Protein AF-A0A1P8WYS3-F1 (afdb_monomer_lite)

Structure (mmCIF, N/CA/C/O backbone):
data_AF-A0A1P8WYS3-F1
#
_entry.id   AF-A0A1P8WYS3-F1
#
loop_
_atom_site.group_PDB
_atom_site.id
_atom_site.type_symbol
_atom_site.label_atom_id
_atom_site.label_alt_id
_atom_site.label_comp_id
_atom_site.label_asym_id
_atom_site.label_entity_id
_atom_site.label_seq_id
_atom_site.pdbx_PDB_ins_code
_atom_site.Cartn_x
_atom_site.Cartn_y
_atom_site.Cartn_z
_atom_site.occupancy
_atom_site.B_iso_or_equiv
_atom_site.auth_seq_id
_atom_site.auth_comp_id
_atom_site.auth_asym_id
_atom_site.auth_atom_id
_atom_site.pdbx_PDB_model_num
ATOM 1 N N . MET A 1 1 ? 72.977 -29.619 -21.616 1.00 41.59 1 MET A N 1
ATOM 2 C CA . MET A 1 1 ? 72.158 -29.747 -20.395 1.00 41.59 1 MET A CA 1
ATOM 3 C C . MET A 1 1 ? 71.064 -30.760 -20.688 1.00 41.59 1 MET A C 1
ATOM 5 O O . MET A 1 1 ? 70.279 -30.552 -21.602 1.00 41.59 1 MET A O 1
ATOM 9 N N . THR A 1 2 ? 71.144 -31.913 -20.033 1.00 37.81 2 THR A N 1
ATOM 10 C CA . THR A 1 2 ? 70.289 -33.095 -20.203 1.00 37.81 2 THR A CA 1
ATOM 11 C C . THR A 1 2 ? 68.885 -32.833 -19.652 1.00 37.81 2 THR A C 1
ATOM 13 O O . THR A 1 2 ? 68.770 -32.187 -18.617 1.00 37.81 2 THR A O 1
ATOM 16 N N . ILE A 1 3 ? 67.840 -33.353 -20.303 1.00 45.56 3 ILE A N 1
ATOM 17 C CA . ILE A 1 3 ? 66.908 -34.364 -19.757 1.00 45.56 3 ILE A CA 1
ATOM 18 C C . ILE A 1 3 ? 65.757 -34.572 -20.753 1.00 45.56 3 ILE A C 1
ATOM 20 O O . ILE A 1 3 ? 64.982 -33.679 -21.078 1.00 45.56 3 ILE A O 1
ATOM 24 N N . ILE A 1 4 ? 65.691 -35.813 -21.225 1.00 45.16 4 ILE A N 1
ATOM 25 C CA . ILE A 1 4 ? 64.589 -36.453 -21.936 1.00 45.16 4 ILE A CA 1
ATOM 26 C C . ILE A 1 4 ? 63.502 -36.742 -20.895 1.00 45.16 4 ILE A C 1
ATOM 28 O O . ILE A 1 4 ? 63.825 -37.286 -19.840 1.00 45.16 4 ILE A O 1
ATOM 32 N N . SER A 1 5 ? 62.225 -36.480 -21.183 1.00 44.16 5 SER A N 1
ATOM 33 C CA . SER A 1 5 ? 61.155 -37.158 -20.443 1.00 44.16 5 SER A CA 1
ATOM 34 C C . SER A 1 5 ? 59.976 -37.531 -21.335 1.00 44.16 5 SER A C 1
ATOM 36 O O . SER A 1 5 ? 59.444 -36.721 -22.091 1.00 44.16 5 SER A O 1
ATOM 38 N N . ARG A 1 6 ? 59.648 -38.824 -21.269 1.00 40.72 6 ARG A N 1
ATOM 39 C CA . ARG A 1 6 ? 58.587 -39.538 -21.982 1.00 40.72 6 ARG A CA 1
ATOM 40 C C . ARG A 1 6 ? 57.214 -39.296 -21.335 1.00 40.72 6 ARG A C 1
ATOM 42 O O . ARG A 1 6 ? 57.098 -39.102 -20.134 1.00 40.72 6 ARG A O 1
ATOM 49 N N . VAL A 1 7 ? 56.201 -39.414 -22.193 1.00 41.66 7 VAL A N 1
ATOM 50 C CA . VAL A 1 7 ? 54.733 -39.484 -21.994 1.00 41.66 7 VAL A CA 1
ATOM 51 C C . VAL A 1 7 ? 54.303 -40.547 -20.946 1.00 41.66 7 VAL A C 1
ATOM 53 O O . VAL A 1 7 ? 55.067 -41.491 -20.734 1.00 41.66 7 VAL A O 1
ATOM 56 N N . PRO A 1 8 ? 53.078 -40.496 -20.359 1.00 43.81 8 PRO A N 1
ATOM 57 C CA . PRO A 1 8 ? 51.911 -41.079 -21.049 1.00 43.81 8 PRO A CA 1
ATOM 58 C C . PRO A 1 8 ? 50.554 -40.360 -20.856 1.00 43.81 8 PRO A C 1
ATOM 60 O O . PRO A 1 8 ? 50.263 -39.727 -19.845 1.00 43.81 8 PRO A O 1
ATOM 63 N N . ARG A 1 9 ? 49.691 -40.546 -21.866 1.00 44.69 9 ARG A N 1
ATOM 64 C CA . ARG A 1 9 ? 48.248 -40.268 -21.865 1.00 44.69 9 ARG A CA 1
ATOM 65 C C . ARG A 1 9 ? 47.531 -41.093 -20.791 1.00 44.69 9 ARG A C 1
ATOM 67 O O . ARG A 1 9 ? 47.652 -42.315 -20.795 1.00 44.69 9 ARG A O 1
ATOM 74 N N . ALA A 1 10 ? 46.684 -40.450 -19.992 1.00 40.44 10 ALA A N 1
ATOM 75 C CA . ALA A 1 10 ? 45.654 -41.120 -19.204 1.00 40.44 10 ALA A CA 1
ATOM 76 C C . ALA A 1 10 ? 44.270 -40.741 -19.749 1.00 40.44 10 ALA A C 1
ATOM 78 O O . ALA A 1 10 ? 43.813 -39.607 -19.634 1.00 40.44 10 ALA A O 1
ATOM 79 N N . SER A 1 11 ? 43.627 -41.717 -20.387 1.00 39.94 11 SER A N 1
ATOM 80 C CA . SER A 1 11 ? 42.205 -41.707 -20.707 1.00 39.94 11 SER A CA 1
ATOM 81 C C . SER A 1 11 ? 41.447 -42.043 -19.424 1.00 39.94 11 SER A C 1
ATOM 83 O O . SER A 1 11 ? 41.617 -43.138 -18.892 1.00 39.94 11 SER A O 1
ATOM 85 N N . PHE A 1 12 ? 40.639 -41.115 -18.909 1.00 39.50 12 PHE A N 1
ATOM 86 C CA . PHE A 1 12 ? 39.761 -41.386 -17.772 1.00 39.50 12 PHE A CA 1
ATOM 87 C C . PHE A 1 12 ? 38.307 -41.338 -18.234 1.00 39.50 12 PHE A C 1
ATOM 89 O O . PHE A 1 12 ? 37.704 -40.282 -18.413 1.00 39.50 12 PHE A O 1
ATOM 96 N N . ARG A 1 13 ? 37.756 -42.528 -18.478 1.00 45.97 13 ARG A N 1
ATOM 97 C CA . ARG A 1 13 ? 36.343 -42.760 -18.777 1.00 45.97 13 ARG A CA 1
ATOM 98 C C . ARG A 1 13 ? 35.597 -42.846 -17.441 1.00 45.97 13 ARG A C 1
ATOM 100 O O . ARG A 1 13 ? 35.484 -43.920 -16.857 1.00 45.97 13 ARG A O 1
ATOM 107 N N . GLY A 1 14 ? 35.138 -41.709 -16.927 1.00 35.19 14 GLY A N 1
ATOM 108 C CA . GLY A 1 14 ? 34.261 -41.654 -15.755 1.00 35.19 14 GLY A CA 1
ATOM 109 C C . GLY A 1 14 ? 32.805 -41.880 -16.163 1.00 35.19 14 GLY A C 1
ATOM 110 O O . GLY A 1 14 ? 32.247 -41.078 -16.905 1.00 35.19 14 GLY A O 1
ATOM 111 N N . ARG A 1 15 ? 32.189 -42.976 -15.703 1.00 40.94 15 ARG A N 1
ATOM 112 C CA . ARG A 1 15 ? 30.728 -43.171 -15.760 1.00 40.94 15 ARG A CA 1
ATOM 113 C C . ARG A 1 15 ? 30.053 -42.142 -14.841 1.00 40.94 15 ARG A C 1
ATOM 115 O O . ARG A 1 15 ? 30.561 -41.949 -13.734 1.00 40.94 15 ARG A O 1
ATOM 122 N N . PRO A 1 16 ? 28.911 -41.540 -15.210 1.00 40.84 16 PRO A N 1
ATOM 123 C CA . PRO A 1 16 ? 28.137 -40.778 -14.242 1.00 40.84 16 PRO A CA 1
ATOM 124 C C . PRO A 1 16 ? 27.548 -41.737 -13.200 1.00 40.84 16 PRO A C 1
ATOM 126 O O . PRO A 1 16 ? 26.924 -42.743 -13.543 1.00 40.84 16 PRO A O 1
ATOM 129 N N . LYS A 1 17 ? 27.776 -41.439 -11.917 1.00 43.84 17 LYS A N 1
ATOM 130 C CA . LYS A 1 17 ? 27.029 -42.051 -10.817 1.00 43.84 17 LYS A CA 1
ATOM 131 C C . LYS A 1 17 ? 25.621 -41.459 -10.838 1.00 43.84 17 LYS A C 1
ATOM 133 O O . LYS A 1 17 ? 25.467 -40.247 -10.742 1.00 43.84 17 LYS A O 1
ATOM 138 N N . SER A 1 18 ? 24.624 -42.323 -10.976 1.00 42.81 18 SER A N 1
ATOM 139 C CA . SER A 1 18 ? 23.218 -42.014 -10.735 1.00 42.81 18 SER A CA 1
ATOM 140 C C . SER A 1 18 ? 23.045 -41.559 -9.285 1.00 42.81 18 SER A C 1
ATOM 142 O O . SER A 1 18 ? 23.176 -42.368 -8.366 1.00 42.81 18 SER A O 1
ATOM 144 N N . VAL A 1 19 ? 22.791 -40.268 -9.085 1.00 41.31 19 VAL A N 1
ATOM 145 C CA . VAL A 1 19 ? 22.246 -39.750 -7.829 1.00 41.31 19 VAL A CA 1
ATOM 146 C C . VAL A 1 19 ? 20.739 -39.941 -7.898 1.00 41.31 19 VAL A C 1
ATOM 148 O O . VAL A 1 19 ? 20.091 -39.484 -8.839 1.00 41.31 19 VAL A O 1
ATOM 151 N N . ALA A 1 20 ? 20.224 -40.705 -6.940 1.00 37.31 20 ALA A N 1
ATOM 152 C CA . ALA A 1 20 ? 18.803 -40.866 -6.703 1.00 37.31 20 ALA A CA 1
ATOM 153 C C . ALA A 1 20 ? 18.176 -39.492 -6.431 1.00 37.31 20 ALA A C 1
ATOM 155 O O . ALA A 1 20 ? 18.742 -38.677 -5.707 1.00 37.31 20 ALA A O 1
ATOM 156 N N . LEU A 1 21 ? 17.035 -39.249 -7.068 1.00 39.22 21 LEU A N 1
ATOM 157 C CA . LEU A 1 21 ? 16.216 -38.062 -6.892 1.00 39.22 21 LEU A CA 1
ATOM 158 C C . LEU A 1 21 ? 15.481 -38.190 -5.549 1.00 39.22 21 LEU A C 1
ATOM 160 O O . LEU A 1 21 ? 14.602 -39.040 -5.420 1.00 39.22 21 LEU A O 1
ATOM 164 N N . ASP A 1 22 ? 15.841 -37.375 -4.561 1.00 42.97 22 ASP A N 1
ATOM 165 C CA . ASP A 1 22 ? 14.978 -37.120 -3.406 1.00 42.97 22 ASP A CA 1
ATOM 166 C C . ASP A 1 22 ? 13.776 -36.280 -3.888 1.00 42.97 22 ASP A C 1
ATOM 168 O O . ASP A 1 22 ? 13.989 -35.195 -4.440 1.00 42.97 22 ASP A O 1
ATOM 172 N N . PRO A 1 23 ? 12.515 -36.728 -3.729 1.00 43.00 23 PRO A N 1
ATOM 173 C CA . PRO A 1 23 ? 11.349 -35.926 -4.079 1.00 43.00 23 PRO A CA 1
ATOM 174 C C . PRO A 1 23 ? 11.087 -34.916 -2.955 1.00 43.00 23 PRO A C 1
ATOM 176 O O . PRO A 1 23 ? 10.248 -35.119 -2.079 1.00 43.00 23 PRO A O 1
ATOM 179 N N . GLY A 1 24 ? 11.871 -33.841 -2.945 1.00 37.12 24 GLY A N 1
ATOM 180 C CA . GLY A 1 24 ? 11.685 -32.704 -2.055 1.00 37.12 24 GLY A CA 1
ATOM 181 C C . GLY A 1 24 ? 10.895 -31.604 -2.753 1.00 37.12 24 GLY A C 1
ATOM 182 O O . GLY A 1 24 ? 11.423 -30.982 -3.665 1.00 37.12 24 GLY A O 1
ATOM 183 N N . LEU A 1 25 ? 9.656 -31.396 -2.296 1.00 45.44 25 LEU A N 1
ATOM 184 C CA . LEU A 1 25 ? 8.864 -30.162 -2.365 1.00 45.44 25 LEU A CA 1
ATOM 185 C C . LEU A 1 25 ? 9.007 -29.340 -3.665 1.00 45.44 25 LEU A C 1
ATOM 187 O O . LEU A 1 25 ? 9.921 -28.528 -3.807 1.00 45.44 25 LEU A O 1
ATOM 191 N N . GLU A 1 26 ? 8.049 -29.491 -4.582 1.00 37.47 26 GLU A N 1
ATOM 192 C CA . GLU A 1 26 ? 7.851 -28.572 -5.708 1.00 37.47 26 GLU A CA 1
ATOM 193 C C . GLU A 1 26 ? 7.455 -27.180 -5.184 1.00 37.47 26 GLU A C 1
ATOM 195 O O . GLU A 1 26 ? 6.290 -26.794 -5.163 1.00 37.47 26 GLU A O 1
ATOM 200 N N . G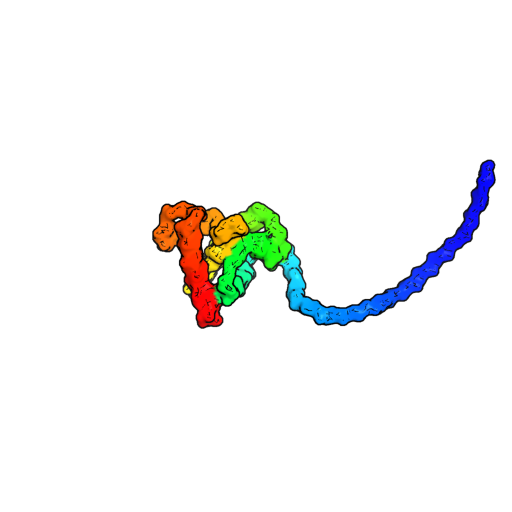LY A 1 27 ? 8.442 -26.406 -4.737 1.00 47.84 27 GLY A N 1
ATOM 201 C CA . GLY A 1 27 ? 8.345 -24.957 -4.757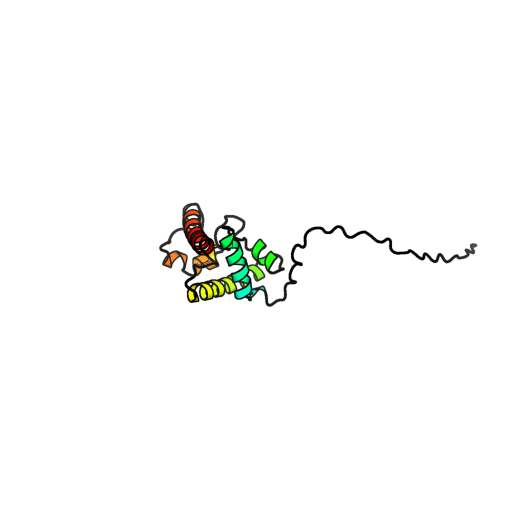 1.00 47.84 27 GLY A CA 1
ATOM 202 C C . GLY A 1 27 ? 8.307 -24.545 -6.221 1.00 47.84 27 GLY A C 1
ATOM 203 O O . GLY A 1 27 ? 9.235 -24.870 -6.967 1.00 47.84 27 GLY A O 1
ATOM 204 N N . ALA A 1 28 ? 7.217 -23.898 -6.639 1.00 51.09 28 ALA A N 1
ATOM 205 C CA . ALA A 1 28 ? 7.054 -23.378 -7.989 1.00 51.09 28 ALA A CA 1
ATOM 206 C C . ALA A 1 28 ? 8.362 -22.718 -8.449 1.00 51.09 28 ALA A C 1
ATOM 208 O O . ALA A 1 28 ? 8.904 -21.845 -7.765 1.00 51.09 28 ALA A O 1
ATOM 209 N N . ALA A 1 29 ? 8.907 -23.188 -9.575 1.00 52.66 29 ALA A N 1
ATOM 210 C CA . ALA A 1 29 ? 10.139 -22.642 -10.120 1.00 52.66 29 ALA A CA 1
ATOM 211 C C . ALA A 1 29 ? 9.996 -21.113 -10.243 1.00 52.66 29 ALA A C 1
ATOM 213 O O . ALA A 1 29 ? 8.961 -20.652 -10.737 1.00 52.66 29 ALA A O 1
ATOM 214 N N . PRO A 1 30 ? 10.990 -20.321 -9.799 1.00 53.88 30 PRO A N 1
ATOM 215 C CA . PRO A 1 30 ? 10.896 -18.871 -9.852 1.00 53.88 30 PRO A CA 1
ATOM 216 C C . PRO A 1 30 ? 10.652 -18.453 -11.299 1.00 53.88 30 PRO A C 1
ATOM 218 O O . PRO A 1 30 ? 11.464 -18.747 -12.179 1.00 53.88 30 PRO A O 1
ATOM 221 N N . VAL A 1 31 ? 9.518 -17.793 -11.543 1.00 58.34 31 VAL A N 1
ATOM 222 C CA . VAL A 1 31 ? 9.197 -17.239 -12.858 1.00 58.34 31 VAL A CA 1
ATOM 223 C C . VAL A 1 31 ? 10.301 -16.231 -13.183 1.00 58.34 31 VAL A C 1
ATOM 225 O O . VAL A 1 31 ? 10.437 -15.242 -12.455 1.00 58.34 31 VAL A O 1
ATOM 228 N N . PRO A 1 32 ? 11.130 -16.465 -14.217 1.00 57.28 32 PRO A N 1
ATOM 229 C CA . PRO A 1 32 ? 12.200 -15.544 -14.551 1.00 57.28 32 PRO A CA 1
ATOM 230 C C . PRO A 1 32 ? 11.591 -14.179 -14.858 1.00 57.28 32 PRO A C 1
ATOM 232 O O . PRO A 1 32 ? 10.627 -14.071 -15.614 1.00 57.28 32 PRO A O 1
ATOM 235 N N . ALA A 1 33 ? 12.145 -13.139 -14.241 1.00 61.47 33 ALA A N 1
ATOM 236 C CA . ALA A 1 33 ? 11.697 -11.781 -14.474 1.00 61.47 33 ALA A CA 1
ATOM 237 C C . ALA A 1 33 ? 11.957 -11.386 -15.932 1.00 61.47 33 ALA A C 1
ATOM 239 O O . ALA A 1 33 ? 13.107 -11.156 -16.320 1.00 61.47 33 ALA A O 1
ATOM 240 N N . ASP A 1 34 ? 10.902 -11.277 -16.736 1.00 75.44 34 ASP A N 1
ATOM 241 C CA . ASP A 1 34 ? 10.965 -10.451 -17.934 1.00 75.44 34 ASP A CA 1
ATOM 242 C C . ASP A 1 34 ? 10.833 -8.969 -17.541 1.00 75.44 34 ASP A C 1
ATOM 244 O O . ASP A 1 34 ? 10.399 -8.618 -16.442 1.00 75.44 34 ASP A O 1
ATOM 248 N N . ALA A 1 35 ? 11.266 -8.062 -18.416 1.00 69.25 35 ALA A N 1
ATOM 249 C CA . ALA A 1 35 ? 11.240 -6.631 -18.118 1.00 69.25 35 ALA A CA 1
ATOM 250 C C . ALA A 1 35 ? 9.811 -6.069 -17.932 1.00 69.25 35 ALA A C 1
ATOM 252 O O . ALA A 1 35 ? 9.666 -4.982 -17.370 1.00 69.25 35 ALA A O 1
ATOM 253 N N . GLY A 1 36 ? 8.781 -6.793 -18.387 1.00 85.50 36 GLY A N 1
ATOM 254 C CA . GLY A 1 36 ? 7.376 -6.401 -18.304 1.00 85.50 36 GLY A CA 1
ATOM 255 C C . GLY A 1 36 ? 6.768 -6.606 -16.918 1.00 85.50 36 GLY A C 1
ATOM 256 O O . GLY A 1 36 ? 5.867 -5.860 -16.548 1.00 85.50 36 GLY A O 1
ATOM 257 N N . ALA A 1 37 ? 7.316 -7.520 -16.111 1.00 89.25 37 ALA A N 1
ATOM 258 C CA . ALA A 1 37 ? 6.764 -7.881 -14.803 1.00 89.25 37 ALA A CA 1
ATOM 259 C C . ALA A 1 37 ? 6.609 -6.704 -13.812 1.00 89.25 37 ALA A C 1
ATOM 261 O O . ALA A 1 37 ? 5.737 -6.746 -12.952 1.00 89.25 37 ALA A O 1
ATOM 262 N N . LEU A 1 38 ? 7.406 -5.629 -13.924 1.00 93.69 38 LEU A N 1
ATOM 263 C CA . LEU A 1 38 ? 7.243 -4.433 -13.072 1.00 93.69 38 LEU A CA 1
ATOM 264 C C . LEU A 1 38 ? 5.986 -3.616 -13.414 1.00 93.69 38 LEU A C 1
ATOM 266 O O . LEU A 1 38 ? 5.517 -2.861 -12.566 1.00 93.69 38 LEU A O 1
ATOM 270 N N . GLY A 1 39 ? 5.497 -3.715 -14.652 1.00 94.69 39 GLY A N 1
ATOM 271 C CA . GLY A 1 39 ? 4.323 -3.006 -15.173 1.00 94.69 39 GLY A CA 1
ATOM 272 C C . GLY A 1 39 ? 3.070 -3.878 -15.281 1.00 94.69 39 GLY A C 1
ATOM 273 O O . GLY A 1 39 ? 2.052 -3.414 -15.783 1.00 94.69 39 GLY A O 1
ATOM 274 N N . ASP A 1 40 ? 3.142 -5.132 -14.842 1.00 95.50 40 ASP A N 1
ATOM 275 C CA . ASP A 1 40 ? 2.054 -6.102 -14.938 1.00 95.50 40 ASP A CA 1
ATOM 276 C C . ASP A 1 40 ? 1.098 -5.954 -13.743 1.00 95.50 40 ASP A C 1
ATOM 278 O O . ASP A 1 40 ? 1.246 -6.608 -12.708 1.00 95.50 40 ASP A O 1
ATOM 282 N N . ALA A 1 41 ? 0.133 -5.037 -13.869 1.00 96.50 41 ALA A N 1
ATOM 283 C CA . ALA A 1 41 ? -0.856 -4.782 -12.824 1.00 96.50 41 ALA A CA 1
ATOM 284 C C . ALA A 1 41 ? -1.709 -6.022 -12.480 1.00 96.50 41 ALA A C 1
ATOM 286 O O . ALA A 1 41 ? -1.846 -6.296 -11.288 1.00 96.50 41 ALA A O 1
ATOM 287 N N . PRO A 1 42 ? -2.221 -6.826 -13.439 1.00 95.44 42 PRO A N 1
ATOM 288 C CA . PRO A 1 42 ? -2.921 -8.073 -13.116 1.00 95.44 42 PRO A CA 1
ATOM 289 C C . PRO A 1 42 ? -2.088 -9.048 -12.280 1.00 95.44 42 PRO A C 1
ATOM 291 O O . PRO A 1 42 ? -2.589 -9.603 -11.302 1.00 95.44 42 PRO A O 1
ATOM 294 N N . ARG A 1 43 ? -0.804 -9.232 -12.612 1.00 95.44 43 ARG A N 1
ATOM 295 C CA . ARG A 1 43 ? 0.086 -10.103 -11.833 1.00 95.44 43 ARG A CA 1
ATOM 296 C C . ARG A 1 43 ? 0.345 -9.563 -10.430 1.00 95.44 43 ARG A C 1
ATOM 298 O O . ARG A 1 43 ? 0.313 -10.334 -9.475 1.00 95.44 43 ARG A O 1
ATOM 305 N N . ILE A 1 44 ? 0.599 -8.261 -10.292 1.00 97.62 44 ILE A N 1
ATOM 306 C CA . ILE A 1 44 ? 0.800 -7.634 -8.977 1.00 97.62 44 ILE A CA 1
ATOM 307 C C . ILE A 1 44 ? -0.478 -7.732 -8.143 1.00 97.62 44 ILE A C 1
ATOM 309 O O . ILE A 1 44 ? -0.400 -8.105 -6.977 1.00 97.62 44 ILE A O 1
ATOM 313 N N . ARG A 1 45 ? -1.649 -7.476 -8.739 1.00 97.25 45 ARG A N 1
ATOM 314 C CA . ARG A 1 45 ? -2.949 -7.649 -8.079 1.00 97.25 45 ARG A CA 1
ATOM 315 C C . ARG A 1 45 ? -3.103 -9.070 -7.545 1.00 97.25 45 ARG A C 1
ATOM 317 O O . ARG A 1 45 ? -3.404 -9.217 -6.371 1.00 97.25 45 ARG A O 1
ATOM 324 N N . ALA A 1 46 ? -2.809 -10.094 -8.349 1.00 96.62 46 ALA A N 1
ATOM 325 C CA . ALA A 1 46 ? -2.890 -11.487 -7.906 1.00 96.62 46 ALA A CA 1
ATOM 326 C C . ALA A 1 46 ? -1.999 -11.775 -6.681 1.00 96.62 46 ALA A C 1
ATOM 328 O O . ALA A 1 46 ? -2.463 -12.390 -5.727 1.00 96.62 46 ALA A O 1
ATOM 329 N N . ILE A 1 47 ? -0.754 -11.280 -6.666 1.00 97.56 47 ILE A N 1
ATOM 330 C CA . ILE A 1 47 ? 0.149 -11.422 -5.508 1.00 97.56 47 ILE A CA 1
ATOM 331 C C . ILE A 1 47 ? -0.453 -10.759 -4.259 1.00 97.56 47 ILE A C 1
ATOM 333 O O . ILE A 1 47 ? -0.440 -11.341 -3.175 1.00 97.56 47 ILE A O 1
ATOM 337 N N . LEU A 1 48 ? -0.990 -9.544 -4.400 1.00 98.25 48 LEU A N 1
ATOM 338 C CA . LEU A 1 48 ? -1.557 -8.799 -3.273 1.00 98.25 48 LEU A CA 1
ATOM 339 C C . LEU A 1 48 ? -2.880 -9.389 -2.778 1.00 98.25 48 LEU A C 1
ATOM 341 O O . LEU A 1 48 ? -3.118 -9.374 -1.576 1.00 98.25 48 LEU A O 1
ATOM 345 N N . THR A 1 49 ? -3.709 -9.941 -3.663 1.00 97.81 49 THR A N 1
ATOM 346 C CA . THR A 1 49 ? -4.931 -10.664 -3.290 1.00 97.81 49 THR A CA 1
ATOM 347 C C . THR A 1 49 ? -4.608 -11.909 -2.466 1.00 97.81 49 THR A C 1
ATOM 349 O O . THR A 1 49 ? -5.243 -12.134 -1.439 1.00 97.81 49 THR A O 1
ATOM 352 N N . GLU A 1 50 ? -3.599 -12.694 -2.852 1.00 97.81 50 GLU A N 1
ATOM 353 C CA . GLU A 1 50 ? -3.173 -13.850 -2.050 1.00 97.81 50 GLU A CA 1
ATOM 354 C C . GLU A 1 50 ? -2.641 -13.412 -0.676 1.00 97.81 50 GLU A C 1
ATOM 356 O O . GLU A 1 50 ? -3.050 -13.954 0.349 1.00 97.81 50 GLU A O 1
ATOM 361 N N . ALA A 1 51 ? -1.828 -12.353 -0.618 1.00 98.19 51 ALA A N 1
ATOM 362 C CA . ALA A 1 51 ? -1.387 -11.790 0.660 1.00 98.19 51 ALA A CA 1
ATOM 363 C C . ALA A 1 51 ? -2.555 -11.262 1.520 1.00 98.19 51 ALA A C 1
ATOM 365 O O . ALA A 1 51 ? -2.536 -11.399 2.745 1.00 98.19 51 ALA A O 1
ATOM 366 N N . ALA A 1 52 ? -3.585 -10.686 0.893 1.00 98.25 52 ALA A N 1
ATOM 367 C CA . ALA A 1 52 ? -4.783 -10.223 1.581 1.00 98.25 52 ALA A CA 1
ATOM 368 C C . ALA A 1 52 ? -5.569 -11.383 2.205 1.00 98.25 52 ALA A C 1
ATOM 370 O O . ALA A 1 52 ? -5.955 -11.294 3.369 1.00 98.25 52 ALA A O 1
ATOM 371 N N . ARG A 1 53 ? -5.735 -12.490 1.468 1.00 97.69 53 ARG A N 1
ATOM 372 C CA . ARG A 1 53 ? -6.355 -13.733 1.963 1.00 97.69 53 ARG A CA 1
ATOM 373 C C . ARG A 1 53 ? -5.588 -14.348 3.130 1.00 97.69 53 ARG A C 1
ATOM 375 O O . ARG A 1 53 ? -6.184 -14.920 4.036 1.00 97.69 53 ARG A O 1
ATOM 382 N N . GLU A 1 54 ? -4.267 -14.201 3.135 1.00 97.69 54 GLU A N 1
ATOM 383 C CA . GLU A 1 54 ? -3.396 -14.617 4.238 1.00 97.69 54 GLU A CA 1
ATOM 384 C C . GLU A 1 54 ? -3.390 -13.630 5.424 1.00 97.69 54 GLU A C 1
ATOM 386 O O . GLU A 1 54 ? -2.755 -13.901 6.446 1.00 97.69 54 GLU A O 1
ATOM 391 N N . GLY A 1 55 ? -4.071 -12.483 5.316 1.00 97.50 55 GLY A N 1
ATOM 392 C CA . GLY A 1 55 ? -4.140 -11.473 6.373 1.00 97.50 55 GLY A CA 1
ATOM 393 C C . GLY A 1 55 ? -2.806 -10.773 6.641 1.00 97.50 55 GLY A C 1
ATOM 394 O O . GLY A 1 55 ? -2.500 -10.431 7.788 1.00 97.50 55 GLY A O 1
ATOM 395 N N . ARG A 1 56 ? -1.966 -10.594 5.612 1.00 97.25 56 ARG A N 1
ATOM 396 C CA . ARG A 1 56 ? -0.614 -10.039 5.765 1.00 97.25 56 ARG A CA 1
ATOM 397 C C . ARG A 1 56 ? -0.308 -8.910 4.783 1.00 97.25 56 ARG A C 1
ATOM 399 O O . ARG A 1 56 ? -0.780 -8.871 3.654 1.00 97.25 56 ARG A O 1
ATOM 406 N N . SER A 1 57 ? 0.566 -8.000 5.211 1.00 97.94 57 SER A N 1
ATOM 407 C CA . SER A 1 57 ? 1.189 -6.996 4.337 1.00 97.94 57 SER A CA 1
ATOM 408 C C . SER A 1 57 ? 2.502 -7.512 3.734 1.00 97.94 57 SER A C 1
ATOM 410 O O . SER A 1 57 ? 3.212 -8.311 4.350 1.00 97.94 57 SER A O 1
ATOM 412 N N . VAL A 1 58 ? 2.870 -6.993 2.564 1.00 98.06 58 VAL A N 1
ATOM 413 C CA . VAL A 1 58 ? 4.029 -7.412 1.757 1.00 98.06 58 VAL A CA 1
ATOM 414 C C . VAL A 1 58 ? 5.062 -6.288 1.733 1.00 98.06 58 VAL A C 1
ATOM 416 O O . VAL A 1 58 ? 4.713 -5.120 1.560 1.00 98.06 58 VAL A O 1
ATOM 419 N N . SER A 1 59 ? 6.350 -6.591 1.912 1.00 97.75 59 SER A N 1
ATOM 420 C CA . SER A 1 59 ? 7.376 -5.549 1.759 1.00 97.75 59 SER A CA 1
ATOM 421 C C . SER A 1 59 ? 7.698 -5.278 0.286 1.00 97.75 59 SER A C 1
ATOM 423 O O . SER A 1 59 ? 7.560 -6.153 -0.566 1.00 97.75 59 SER A O 1
ATOM 425 N N . TYR A 1 60 ? 8.211 -4.089 -0.050 1.00 97.12 60 TYR A N 1
ATOM 426 C CA . TYR A 1 60 ? 8.692 -3.830 -1.420 1.00 97.12 60 TYR A CA 1
ATOM 427 C C . TYR A 1 60 ? 9.760 -4.828 -1.894 1.00 97.12 60 TYR A C 1
ATOM 429 O O . TYR A 1 60 ? 9.856 -5.102 -3.089 1.00 97.12 60 TYR A O 1
ATOM 437 N N . SER A 1 61 ? 10.603 -5.324 -0.986 1.00 95.75 61 SER A N 1
ATOM 438 C CA . SER A 1 61 ? 11.643 -6.301 -1.324 1.00 95.75 61 SER A CA 1
ATOM 439 C C . SER A 1 61 ? 11.040 -7.661 -1.646 1.00 95.75 61 SER A C 1
ATOM 441 O O . SER A 1 61 ? 11.474 -8.290 -2.606 1.00 95.75 61 SER A O 1
ATOM 443 N N . GLU A 1 62 ? 10.043 -8.078 -0.869 1.00 97.38 62 GLU A N 1
ATOM 444 C CA . GLU A 1 62 ? 9.297 -9.316 -1.071 1.00 97.38 62 GLU A CA 1
ATOM 445 C C . GLU A 1 62 ? 8.514 -9.281 -2.386 1.00 97.38 62 GLU A C 1
ATOM 447 O O . GLU A 1 62 ? 8.760 -10.116 -3.250 1.00 97.38 62 GLU A O 1
ATOM 452 N N . LEU A 1 63 ? 7.713 -8.232 -2.616 1.00 97.50 63 LEU A N 1
ATOM 453 C CA . LEU A 1 63 ? 6.964 -8.058 -3.864 1.00 97.50 63 LEU A CA 1
ATOM 454 C C . LEU A 1 63 ? 7.890 -8.062 -5.089 1.00 97.50 63 LEU A C 1
ATOM 456 O O . LEU A 1 63 ? 7.603 -8.693 -6.102 1.00 97.50 63 LEU A O 1
ATOM 460 N N . LEU A 1 64 ? 9.034 -7.372 -5.016 1.00 96.31 64 LEU A N 1
ATOM 461 C CA . LEU A 1 64 ? 10.017 -7.421 -6.100 1.00 96.31 64 LEU A CA 1
ATOM 462 C C . LEU A 1 64 ? 10.616 -8.823 -6.265 1.00 96.31 64 LEU A C 1
ATOM 464 O O . LEU A 1 64 ? 10.866 -9.220 -7.401 1.00 96.31 64 LEU A O 1
ATOM 468 N N . GLY A 1 65 ? 10.822 -9.557 -5.172 1.00 96.00 65 GLY A N 1
ATOM 469 C CA . GLY A 1 65 ? 11.274 -10.946 -5.173 1.00 96.00 65 GLY A CA 1
ATOM 470 C C . GLY A 1 65 ? 10.305 -11.884 -5.893 1.00 96.00 65 GLY A C 1
ATOM 471 O O . GLY A 1 65 ? 10.747 -12.630 -6.766 1.00 96.00 65 GLY A O 1
ATOM 472 N N . ASP A 1 66 ? 9.004 -11.767 -5.624 1.00 95.19 66 ASP A N 1
ATOM 473 C CA . ASP A 1 66 ? 7.935 -12.552 -6.270 1.00 95.19 66 ASP A CA 1
ATOM 474 C C . ASP A 1 66 ? 7.794 -12.232 -7.770 1.00 95.19 66 ASP A C 1
ATOM 476 O O . ASP A 1 66 ? 7.415 -13.069 -8.598 1.00 95.19 66 ASP A O 1
ATOM 480 N N . LEU A 1 67 ? 8.178 -11.013 -8.156 1.00 94.50 67 LEU A N 1
ATOM 481 C CA . LEU A 1 67 ? 8.314 -10.594 -9.553 1.00 94.50 67 LEU A CA 1
ATOM 482 C C . LEU A 1 67 ? 9.656 -11.018 -10.188 1.00 94.50 67 LEU A C 1
ATOM 484 O O . LEU A 1 67 ? 9.885 -10.745 -11.365 1.00 94.50 67 LEU A O 1
ATOM 488 N N . GLY A 1 68 ? 10.544 -11.682 -9.441 1.00 94.88 68 GLY A N 1
ATOM 489 C CA . GLY A 1 68 ? 11.840 -12.190 -9.905 1.00 94.88 68 GLY A CA 1
ATOM 490 C C . GLY A 1 68 ? 12.974 -11.154 -9.903 1.00 94.88 68 GLY A C 1
ATOM 491 O O . GLY A 1 68 ? 14.006 -11.334 -10.558 1.00 94.88 68 GLY A O 1
ATOM 492 N N . PHE A 1 69 ? 12.821 -10.049 -9.175 1.00 94.38 69 PHE A N 1
ATOM 493 C CA . PHE A 1 69 ? 13.790 -8.965 -9.109 1.00 94.38 69 PHE A CA 1
ATOM 494 C C . PHE A 1 69 ? 14.427 -8.811 -7.729 1.00 94.38 69 PHE A C 1
ATOM 496 O O . PHE A 1 69 ? 13.783 -8.827 -6.690 1.00 94.38 69 PHE A O 1
ATOM 503 N N . ARG A 1 70 ? 15.718 -8.470 -7.721 1.00 94.69 70 ARG A N 1
ATOM 504 C CA . ARG A 1 70 ? 16.327 -7.835 -6.545 1.00 94.69 70 ARG A CA 1
ATOM 505 C C . ARG A 1 70 ? 15.789 -6.422 -6.350 1.00 94.69 70 ARG A C 1
ATOM 507 O O . ARG A 1 70 ? 15.619 -5.690 -7.335 1.00 94.69 70 ARG A O 1
ATOM 514 N N . PHE A 1 71 ? 15.659 -6.021 -5.087 1.00 94.50 71 PHE A N 1
ATOM 515 C CA . PHE A 1 71 ? 15.313 -4.657 -4.708 1.00 94.50 71 PHE A CA 1
ATOM 516 C C . PHE A 1 71 ? 16.325 -3.644 -5.255 1.00 94.50 71 PHE A C 1
ATOM 518 O O . PHE A 1 71 ? 17.529 -3.736 -5.013 1.00 94.50 71 PHE A O 1
ATOM 525 N N . THR A 1 72 ? 15.823 -2.634 -5.966 1.00 95.50 72 THR A N 1
ATOM 526 C CA . THR A 1 72 ? 16.560 -1.409 -6.289 1.00 95.50 72 THR A CA 1
ATOM 527 C C . THR A 1 72 ? 15.592 -0.229 -6.280 1.00 95.50 72 THR A C 1
ATOM 529 O O . THR A 1 72 ? 14.412 -0.378 -6.601 1.00 95.50 72 THR A O 1
ATOM 532 N N . ARG A 1 73 ? 16.081 0.980 -5.973 1.00 93.81 73 ARG A N 1
ATOM 533 C CA . ARG A 1 73 ? 15.235 2.190 -5.967 1.00 93.81 73 ARG A CA 1
ATOM 534 C C . ARG A 1 73 ? 14.523 2.444 -7.309 1.00 93.81 73 ARG A C 1
ATOM 536 O O . ARG A 1 73 ? 13.352 2.809 -7.269 1.00 93.81 73 ARG A O 1
ATOM 543 N N . PRO A 1 74 ? 15.159 2.265 -8.489 1.00 95.19 74 PRO A N 1
ATOM 544 C CA . PRO A 1 74 ? 14.456 2.384 -9.767 1.00 95.19 74 PRO A CA 1
ATOM 545 C C . PRO A 1 74 ? 13.293 1.400 -9.925 1.00 95.19 74 PRO A C 1
ATOM 547 O O . PRO A 1 74 ? 12.225 1.815 -10.360 1.00 95.19 74 PRO A O 1
ATOM 550 N N . LYS A 1 75 ? 13.471 0.132 -9.532 1.00 95.00 75 LYS A N 1
ATOM 551 C CA . LYS A 1 75 ? 12.421 -0.890 -9.647 1.00 95.00 75 LYS A CA 1
ATOM 552 C C . LYS A 1 75 ? 11.285 -0.667 -8.661 1.00 95.00 75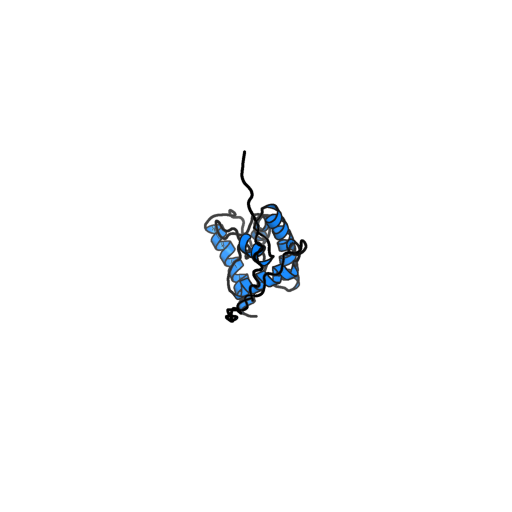 LYS A C 1
ATOM 554 O O . LYS A 1 75 ? 10.131 -0.743 -9.052 1.00 95.00 75 LYS A O 1
ATOM 559 N N . MET A 1 76 ? 11.609 -0.298 -7.423 1.00 94.62 76 MET A N 1
ATOM 560 C CA . MET A 1 76 ? 10.611 0.108 -6.433 1.00 94.62 76 MET A CA 1
ATOM 561 C C . MET A 1 76 ? 9.763 1.274 -6.963 1.00 94.62 76 MET A C 1
ATOM 563 O O . MET A 1 76 ? 8.545 1.208 -6.904 1.00 94.62 76 MET A O 1
ATOM 567 N N . ARG A 1 77 ? 10.379 2.304 -7.569 1.00 93.12 77 ARG A N 1
ATOM 568 C CA . ARG A 1 77 ? 9.624 3.409 -8.190 1.00 93.12 77 ARG A CA 1
ATOM 569 C C . ARG A 1 77 ? 8.759 2.954 -9.365 1.00 93.12 77 ARG A C 1
ATOM 571 O O . ARG A 1 77 ? 7.704 3.538 -9.568 1.00 93.12 77 ARG A O 1
ATOM 578 N N . ALA A 1 78 ? 9.218 1.981 -10.152 1.00 94.06 78 ALA A N 1
ATOM 579 C CA . ALA A 1 78 ? 8.430 1.425 -11.249 1.00 94.06 78 ALA A CA 1
ATOM 580 C C . ALA A 1 78 ? 7.185 0.704 -10.712 1.00 94.06 78 ALA A C 1
ATOM 582 O O . ALA A 1 78 ? 6.085 1.038 -11.129 1.00 94.06 78 ALA A O 1
ATOM 583 N N . VAL A 1 79 ? 7.350 -0.172 -9.715 1.00 95.25 79 VAL A N 1
ATOM 584 C CA . VAL A 1 79 ? 6.229 -0.864 -9.059 1.00 95.25 79 VAL A CA 1
ATOM 585 C C . VAL A 1 79 ? 5.274 0.117 -8.385 1.00 95.25 79 VAL A C 1
ATOM 587 O O . VAL A 1 79 ? 4.074 -0.046 -8.534 1.00 95.25 79 VAL A O 1
ATOM 590 N N . CYS A 1 80 ? 5.763 1.173 -7.717 1.00 94.00 80 CYS A N 1
ATOM 591 C CA . CYS A 1 80 ? 4.892 2.204 -7.134 1.00 94.00 80 CYS A CA 1
ATOM 592 C C . CYS A 1 80 ? 3.897 2.789 -8.146 1.00 94.00 80 CYS A C 1
ATOM 594 O O . CYS A 1 80 ? 2.752 3.009 -7.784 1.00 94.00 80 CYS A O 1
ATOM 596 N N . LYS 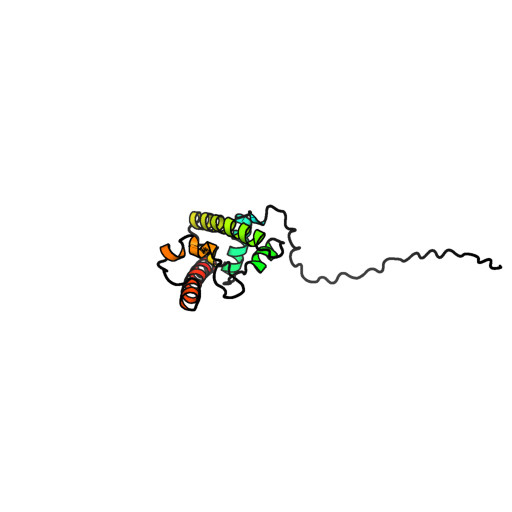A 1 81 ? 4.316 3.014 -9.398 1.00 93.06 81 LYS A N 1
ATOM 597 C CA . LYS A 1 81 ? 3.415 3.512 -10.449 1.00 93.06 81 LYS A CA 1
ATOM 598 C C . LYS A 1 81 ? 2.383 2.465 -10.854 1.00 93.06 81 LYS A C 1
ATOM 600 O O . LYS A 1 81 ? 1.236 2.794 -11.103 1.00 93.06 81 LYS A O 1
ATOM 605 N N . THR A 1 82 ? 2.793 1.204 -10.924 1.00 96.12 82 THR A N 1
ATOM 606 C CA . THR A 1 82 ? 1.890 0.102 -11.266 1.00 96.12 82 THR A CA 1
ATOM 607 C C . THR A 1 82 ? 0.870 -0.161 -10.159 1.00 96.12 82 THR A C 1
ATOM 609 O O . THR A 1 82 ? -0.244 -0.568 -10.455 1.00 96.12 82 THR A O 1
ATOM 612 N N . LEU A 1 83 ? 1.206 0.116 -8.895 1.00 96.31 83 LEU A N 1
ATOM 613 C CA . LEU A 1 83 ? 0.261 0.010 -7.779 1.00 96.31 83 LEU A CA 1
ATOM 614 C C . LEU A 1 83 ? -0.925 0.979 -7.912 1.00 96.31 83 LEU A C 1
ATOM 616 O O . LEU A 1 83 ? -2.032 0.604 -7.553 1.00 96.31 83 LEU A O 1
ATOM 620 N N . GLU A 1 84 ? -0.732 2.165 -8.500 1.00 93.88 84 GLU A N 1
ATOM 621 C CA . GLU A 1 84 ? -1.844 3.085 -8.807 1.00 93.88 84 GLU A CA 1
ATOM 622 C C . GLU A 1 84 ? -2.839 2.447 -9.793 1.00 93.88 84 GLU A C 1
ATOM 624 O O . GLU A 1 84 ? -4.052 2.585 -9.654 1.00 93.88 84 GLU A O 1
ATOM 629 N N . GLU A 1 85 ? -2.329 1.701 -10.777 1.00 95.56 85 GLU A N 1
ATOM 630 C CA . GLU A 1 85 ? -3.160 0.959 -11.727 1.00 95.56 85 GLU A CA 1
ATOM 631 C C . GLU A 1 85 ? -3.847 -0.246 -11.072 1.00 95.56 85 GLU A C 1
ATOM 633 O O . GLU A 1 85 ? -4.991 -0.550 -11.402 1.00 95.56 85 GLU A O 1
ATOM 638 N N . VAL A 1 86 ? -3.186 -0.916 -10.123 1.00 96.88 86 VAL A N 1
ATOM 639 C CA . VAL A 1 86 ? -3.796 -1.999 -9.335 1.00 96.88 86 VAL A CA 1
ATOM 640 C C . VAL A 1 86 ? -4.997 -1.484 -8.547 1.00 96.88 86 VAL A C 1
ATOM 642 O O . VAL A 1 86 ? -6.067 -2.078 -8.652 1.00 96.88 86 VAL A O 1
ATOM 645 N N . ASP A 1 87 ? -4.854 -0.370 -7.828 1.00 95.75 87 ASP A N 1
ATOM 646 C CA . ASP A 1 87 ? -5.963 0.227 -7.071 1.00 95.75 87 ASP A CA 1
ATOM 647 C C . ASP A 1 87 ? -7.083 0.704 -8.007 1.00 95.75 87 ASP A C 1
ATOM 649 O O . ASP A 1 87 ? -8.263 0.495 -7.733 1.00 95.75 87 ASP A O 1
ATOM 653 N N . ARG A 1 88 ? -6.743 1.249 -9.185 1.00 94.25 88 ARG A N 1
ATOM 654 C CA . ARG A 1 88 ? -7.743 1.595 -10.208 1.00 94.25 88 ARG A CA 1
ATOM 655 C C . ARG A 1 88 ? -8.546 0.373 -10.669 1.00 94.25 88 ARG A C 1
ATOM 657 O O . ARG A 1 88 ? -9.748 0.493 -10.897 1.00 94.25 88 ARG A O 1
ATOM 664 N N . LEU A 1 89 ? -7.896 -0.778 -10.855 1.00 93.94 89 LEU A N 1
ATOM 665 C CA . LEU A 1 89 ? -8.564 -2.029 -11.226 1.00 93.94 89 LEU A CA 1
ATOM 666 C C . LEU A 1 89 ? -9.425 -2.570 -10.079 1.00 93.94 89 LEU A C 1
ATOM 668 O O . LEU A 1 89 ? -10.553 -2.973 -10.337 1.00 93.94 89 LEU A O 1
ATOM 672 N N . ALA A 1 90 ? -8.928 -2.533 -8.841 1.00 94.56 90 ALA A N 1
ATOM 673 C CA . ALA A 1 90 ? -9.690 -2.922 -7.654 1.00 94.56 90 ALA A CA 1
ATOM 674 C C . ALA A 1 90 ? -10.974 -2.082 -7.523 1.00 94.56 90 ALA A C 1
ATOM 676 O O . ALA A 1 90 ? -12.073 -2.624 -7.414 1.00 94.56 90 ALA A O 1
ATOM 677 N N . ALA A 1 91 ? -10.865 -0.760 -7.677 1.00 93.50 91 ALA A N 1
ATOM 678 C CA . ALA A 1 91 ? -12.004 0.150 -7.604 1.00 93.50 91 ALA A CA 1
ATOM 679 C C . ALA A 1 91 ? -13.076 -0.114 -8.680 1.00 93.50 91 ALA A C 1
ATOM 681 O O . ALA A 1 91 ? -14.264 0.078 -8.417 1.00 93.50 91 ALA A O 1
ATOM 682 N N . LEU A 1 92 ? -12.691 -0.561 -9.885 1.00 94.25 92 LEU A N 1
ATOM 683 C CA . LEU A 1 92 ? -13.650 -0.943 -10.936 1.00 94.25 92 LEU A CA 1
ATOM 684 C C . LEU A 1 92 ? -14.487 -2.170 -10.559 1.00 94.25 92 LEU A C 1
ATOM 686 O O . LEU A 1 92 ? -15.632 -2.274 -10.998 1.00 94.25 92 LEU A O 1
ATOM 690 N N . ASP A 1 93 ? -13.924 -3.054 -9.740 1.00 92.75 93 ASP A N 1
ATOM 691 C CA . ASP A 1 93 ? -14.566 -4.275 -9.258 1.00 92.75 93 ASP A CA 1
ATOM 692 C C . ASP A 1 93 ? -15.261 -4.069 -7.893 1.00 92.75 93 ASP A C 1
ATOM 694 O O . ASP A 1 93 ? -15.880 -4.989 -7.361 1.00 92.75 93 ASP A O 1
ATOM 698 N N . GLY A 1 94 ? -15.210 -2.852 -7.331 1.00 94.06 94 GLY A N 1
ATOM 699 C CA . GLY A 1 94 ? -15.749 -2.539 -6.003 1.00 94.06 94 GLY A CA 1
ATOM 700 C C . GLY A 1 94 ? -14.913 -3.095 -4.845 1.00 94.06 94 GLY A C 1
ATOM 701 O O . GLY A 1 94 ? -15.416 -3.205 -3.728 1.00 94.06 94 GLY A O 1
ATOM 702 N N . GLU A 1 95 ? -13.657 -3.453 -5.110 1.00 95.19 95 GLU A N 1
ATOM 703 C CA . GLU A 1 95 ? -12.703 -3.990 -4.140 1.00 95.19 95 GLU A CA 1
ATOM 704 C C . GLU A 1 95 ? -11.945 -2.860 -3.416 1.00 95.19 95 GLU A C 1
ATOM 706 O O . GLU A 1 95 ? -11.788 -1.766 -3.970 1.00 95.19 95 GLU A O 1
ATOM 711 N N . PRO A 1 96 ? -11.447 -3.096 -2.188 1.00 95.12 96 PRO A N 1
ATOM 712 C CA . PRO A 1 96 ? -10.632 -2.119 -1.470 1.00 95.12 96 PRO A CA 1
ATOM 713 C C . PRO A 1 96 ? -9.225 -1.962 -2.080 1.00 95.12 96 PRO A C 1
ATOM 715 O O . PRO A 1 96 ? -8.683 -2.902 -2.664 1.00 95.12 96 PRO A O 1
ATOM 718 N N . ASP A 1 97 ? -8.608 -0.789 -1.883 1.00 95.12 97 ASP A N 1
ATOM 719 C CA . ASP A 1 97 ? -7.253 -0.472 -2.366 1.00 95.12 97 ASP A CA 1
ATOM 720 C C . ASP A 1 97 ? -6.216 -1.475 -1.835 1.00 95.12 97 ASP A C 1
ATOM 722 O O . ASP A 1 97 ? -5.980 -1.588 -0.629 1.00 95.12 97 ASP A O 1
ATOM 726 N N . LEU A 1 98 ? -5.530 -2.170 -2.740 1.00 97.31 98 LEU A N 1
ATOM 727 C CA . LEU A 1 98 ? -4.543 -3.195 -2.400 1.00 97.31 98 LEU A CA 1
ATOM 728 C C . LEU A 1 98 ? -3.156 -2.601 -2.139 1.00 97.31 98 LEU A C 1
ATOM 730 O O . LEU A 1 98 ? -2.354 -3.203 -1.418 1.00 97.31 98 LEU A O 1
ATOM 734 N N . ALA A 1 99 ? -2.838 -1.419 -2.678 1.00 97.19 99 ALA A N 1
ATOM 735 C CA . ALA A 1 99 ? -1.514 -0.818 -2.514 1.00 97.19 99 ALA A CA 1
ATOM 736 C C . ALA A 1 99 ? -1.162 -0.507 -1.050 1.00 97.19 99 ALA A C 1
ATOM 738 O O . ALA A 1 99 ? 0.022 -0.437 -0.710 1.00 97.19 99 ALA A O 1
ATOM 739 N N . VAL A 1 100 ? -2.159 -0.379 -0.163 1.00 97.75 100 VAL A N 1
ATOM 740 C CA . VAL A 1 100 ? -1.953 -0.193 1.287 1.00 97.75 100 VAL A CA 1
ATOM 741 C C . VAL A 1 100 ? -1.271 -1.399 1.953 1.00 97.75 100 VAL A C 1
ATOM 743 O O . VAL A 1 100 ? -0.672 -1.272 3.027 1.00 97.75 100 VAL A O 1
ATOM 746 N N . LEU A 1 101 ? -1.312 -2.571 1.310 1.00 98.44 101 LEU A N 1
ATOM 747 C CA . LEU A 1 101 ? -0.616 -3.773 1.764 1.00 98.44 101 LEU A CA 1
ATOM 748 C C . LEU A 1 101 ? 0.888 -3.731 1.476 1.00 98.44 101 LEU A C 1
ATOM 750 O O . LEU A 1 101 ? 1.634 -4.485 2.100 1.00 98.44 101 LEU A O 1
ATOM 754 N N . VAL A 1 102 ? 1.350 -2.868 0.563 1.00 98.25 102 VAL A N 1
ATOM 755 C CA . VAL A 1 102 ? 2.765 -2.785 0.182 1.00 98.25 102 VAL A CA 1
ATOM 756 C C . VAL A 1 102 ? 3.494 -1.776 1.054 1.00 98.25 102 VAL A C 1
ATOM 758 O O . VAL A 1 102 ? 3.290 -0.565 0.956 1.00 98.25 102 VAL A O 1
ATOM 761 N N . VAL A 1 103 ? 4.401 -2.271 1.892 1.00 97.94 103 VAL A N 1
ATOM 762 C CA . VAL A 1 103 ? 4.993 -1.480 2.972 1.00 97.94 103 VAL A CA 1
ATOM 763 C C . VAL A 1 103 ? 6.517 -1.429 2.935 1.00 97.94 103 VAL A C 1
ATOM 765 O O . VAL A 1 103 ? 7.212 -2.236 2.308 1.00 97.94 103 VAL A O 1
ATOM 768 N N . ARG A 1 104 ? 7.065 -0.440 3.639 1.00 95.69 104 ARG A N 1
ATOM 769 C CA . ARG A 1 104 ? 8.498 -0.326 3.910 1.00 95.69 104 ARG A CA 1
ATOM 770 C C . ARG A 1 104 ? 8.906 -1.334 4.986 1.00 95.69 104 ARG A C 1
ATOM 772 O O . ARG A 1 104 ? 8.170 -1.568 5.940 1.00 95.69 104 ARG A O 1
ATOM 779 N N . GLU A 1 105 ? 10.118 -1.874 4.874 1.00 94.25 105 GLU A N 1
ATOM 780 C CA . GLU A 1 105 ? 10.679 -2.788 5.885 1.00 94.25 105 GLU A CA 1
ATOM 781 C C . GLU A 1 105 ? 10.899 -2.114 7.246 1.00 94.25 105 GLU A C 1
ATOM 783 O O . GLU A 1 105 ? 10.787 -2.754 8.284 1.00 94.25 105 GLU A O 1
ATOM 788 N N . SER A 1 106 ? 11.211 -0.816 7.254 1.00 93.94 106 SER A N 1
ATOM 789 C CA . SER A 1 106 ? 11.627 -0.096 8.462 1.00 93.94 106 SER A CA 1
ATOM 790 C C . SER A 1 106 ? 10.517 0.090 9.492 1.00 93.94 106 SER A C 1
ATOM 792 O O . SER A 1 106 ? 10.787 0.070 10.688 1.00 93.94 106 SER A O 1
ATOM 794 N N . ASP A 1 107 ? 9.289 0.326 9.037 1.00 95.00 107 ASP A N 1
ATOM 795 C CA . ASP A 1 107 ? 8.180 0.761 9.892 1.00 95.00 107 ASP A CA 1
ATOM 796 C C . ASP A 1 107 ? 6.834 0.125 9.538 1.00 95.00 107 ASP A C 1
ATOM 798 O O . ASP A 1 107 ? 5.844 0.389 10.219 1.00 95.00 107 ASP A O 1
ATOM 802 N N . ARG A 1 108 ? 6.790 -0.723 8.501 1.00 95.38 108 ARG A N 1
ATOM 803 C CA . ARG A 1 108 ? 5.569 -1.378 8.012 1.00 95.38 108 ARG A CA 1
ATOM 804 C C . ARG A 1 108 ? 4.475 -0.398 7.574 1.00 95.38 108 ARG A C 1
ATOM 806 O O . ARG A 1 108 ? 3.307 -0.770 7.522 1.00 95.38 108 ARG A O 1
ATOM 813 N N . LEU A 1 109 ? 4.846 0.827 7.202 1.00 97.00 109 LEU A N 1
ATOM 814 C CA . LEU A 1 109 ? 3.938 1.806 6.605 1.00 97.00 109 LEU A CA 1
ATOM 815 C C . LEU A 1 109 ? 4.076 1.815 5.070 1.00 97.00 109 LEU A C 1
ATOM 817 O O . LEU A 1 109 ? 5.157 1.501 4.555 1.00 97.00 109 LEU A O 1
ATOM 821 N N . PRO A 1 110 ? 3.032 2.206 4.313 1.00 95.50 110 PRO A N 1
ATOM 822 C CA . PRO A 1 110 ? 3.104 2.327 2.859 1.00 95.50 110 PRO A CA 1
ATOM 823 C C . PRO A 1 110 ? 4.168 3.326 2.419 1.00 95.50 110 PRO A C 1
ATOM 825 O O . PRO A 1 110 ? 4.446 4.296 3.126 1.00 95.50 110 PRO A O 1
ATOM 828 N N . GLY A 1 111 ? 4.770 3.135 1.244 1.00 90.88 111 GLY A N 1
ATOM 829 C CA . GLY A 1 111 ? 5.729 4.096 0.692 1.00 90.88 111 GLY A CA 1
ATOM 830 C C . GLY A 1 111 ? 5.119 5.484 0.459 1.00 90.88 111 GLY A C 1
ATOM 831 O O . GLY A 1 111 ? 3.905 5.635 0.366 1.00 90.88 111 GLY A O 1
ATOM 832 N N . GLN A 1 112 ? 5.970 6.510 0.323 1.00 87.88 112 GLN A N 1
ATOM 833 C CA . GLN A 1 112 ? 5.543 7.909 0.144 1.00 87.88 112 GLN A CA 1
ATOM 834 C C . GLN A 1 112 ? 4.450 8.090 -0.926 1.00 87.88 112 GLN A C 1
ATOM 836 O O . GLN A 1 112 ? 3.547 8.892 -0.718 1.00 87.88 112 GLN A O 1
ATOM 841 N N . GLY A 1 113 ? 4.527 7.341 -2.035 1.00 85.94 113 GLY A N 1
ATOM 842 C CA . GLY A 1 113 ? 3.564 7.393 -3.145 1.00 85.94 113 GLY A CA 1
ATOM 843 C C . GLY A 1 113 ? 2.108 7.226 -2.705 1.00 85.94 113 GLY A C 1
ATOM 844 O O . GLY A 1 113 ? 1.253 7.988 -3.139 1.00 85.94 113 GLY A O 1
ATOM 845 N N . TRP A 1 114 ? 1.852 6.309 -1.772 1.00 91.88 114 TRP A N 1
ATOM 846 C CA . TRP A 1 114 ? 0.510 6.042 -1.255 1.00 91.88 114 TRP A CA 1
ATOM 847 C C . TRP A 1 114 ? -0.063 7.242 -0.482 1.00 91.88 114 TRP A C 1
ATOM 849 O O . TRP A 1 114 ? -1.230 7.593 -0.620 1.00 91.88 114 TRP A O 1
ATOM 859 N N . TRP A 1 115 ? 0.783 7.936 0.284 1.00 89.50 115 TRP A N 1
ATOM 860 C CA . TRP A 1 115 ? 0.380 9.108 1.063 1.00 89.50 115 TRP A CA 1
ATOM 861 C C . TRP A 1 115 ? 0.117 10.337 0.188 1.00 89.50 115 TRP A C 1
ATOM 863 O O . TRP A 1 115 ? -0.862 11.052 0.394 1.00 89.50 115 TRP A O 1
ATOM 873 N N . VAL A 1 116 ? 0.988 10.590 -0.796 1.00 85.94 116 VAL A N 1
ATOM 874 C CA . VAL A 1 116 ? 0.857 11.753 -1.694 1.00 85.94 116 VAL A CA 1
ATOM 875 C C . VAL A 1 116 ? -0.249 11.591 -2.731 1.00 85.94 116 VAL A C 1
ATOM 877 O O . VAL A 1 116 ? -0.696 12.595 -3.278 1.00 85.94 116 VAL A O 1
ATOM 880 N N . GLY A 1 117 ? -0.707 10.360 -2.981 1.00 81.19 117 GLY A N 1
ATOM 881 C CA . GLY A 1 117 ? -1.820 10.061 -3.885 1.00 81.19 117 GLY A CA 1
ATOM 882 C C . GLY A 1 117 ? -3.174 10.610 -3.420 1.00 81.19 117 GLY A C 1
ATOM 883 O O . GLY A 1 117 ? -4.141 10.563 -4.169 1.00 81.19 117 GLY A O 1
ATOM 884 N N . GLY A 1 118 ? -3.257 11.162 -2.203 1.00 83.69 118 GLY A N 1
ATOM 885 C CA . GLY A 1 118 ? -4.471 11.782 -1.665 1.00 83.69 118 GLY A CA 1
ATOM 886 C C . GLY A 1 118 ? -5.437 10.799 -1.002 1.00 83.69 118 GLY A C 1
ATOM 887 O O . GLY A 1 118 ? -6.335 11.244 -0.293 1.00 83.69 118 GLY A O 1
ATOM 888 N N . THR A 1 119 ? -5.215 9.487 -1.140 1.00 87.19 119 THR A N 1
ATOM 889 C CA . THR A 1 119 ? -6.019 8.421 -0.521 1.00 87.19 119 THR A CA 1
ATOM 890 C C . THR A 1 119 ? -6.185 8.629 0.983 1.00 87.19 119 THR A C 1
ATOM 892 O O . THR A 1 119 ? -7.306 8.635 1.479 1.00 87.19 119 THR A O 1
ATOM 895 N N . ALA A 1 120 ? -5.099 8.915 1.710 1.00 88.75 120 ALA A N 1
ATOM 896 C CA . ALA A 1 120 ? -5.164 9.178 3.150 1.00 88.75 120 ALA A CA 1
ATOM 897 C C . ALA A 1 120 ? -6.107 10.347 3.501 1.00 88.75 120 ALA A C 1
ATOM 899 O O . ALA A 1 120 ? -6.924 10.225 4.409 1.00 88.75 120 ALA A O 1
ATOM 900 N N . LEU A 1 121 ? -6.050 11.445 2.739 1.00 89.38 121 LEU A N 1
ATOM 901 C CA . LEU A 1 121 ? -6.901 12.614 2.964 1.00 89.38 121 LEU A CA 1
ATOM 902 C C . LEU A 1 121 ? -8.372 12.325 2.633 1.00 89.38 121 LEU A C 1
ATOM 904 O O . LEU A 1 121 ? -9.256 12.750 3.372 1.00 89.38 121 LEU A O 1
ATOM 908 N N . LEU A 1 122 ? -8.638 11.584 1.552 1.00 90.00 122 LEU A N 1
ATOM 909 C CA . LEU A 1 122 ? -9.991 11.146 1.185 1.00 90.00 122 LEU A CA 1
ATOM 910 C C . LEU A 1 122 ? -10.614 10.239 2.254 1.00 90.00 122 LEU A C 1
ATOM 912 O O . LEU A 1 122 ? -11.818 10.292 2.486 1.00 90.00 122 LEU A O 1
ATOM 916 N N . LEU A 1 123 ? -9.778 9.461 2.939 1.00 90.44 123 LEU A N 1
ATOM 917 C CA . LEU A 1 123 ? -10.141 8.625 4.082 1.00 90.44 123 LEU A CA 1
ATOM 918 C C . LEU A 1 123 ? -10.180 9.402 5.413 1.00 90.44 123 LEU A C 1
ATOM 920 O O . LEU A 1 123 ? -10.368 8.806 6.470 1.00 90.44 123 LEU A O 1
ATOM 924 N N . GLY A 1 124 ? -10.007 10.728 5.380 1.00 92.56 124 GLY A N 1
ATOM 925 C CA . GLY A 1 124 ? -10.116 11.604 6.548 1.00 92.56 124 GLY A CA 1
ATOM 926 C C . GLY A 1 124 ? -8.866 11.680 7.428 1.00 92.56 124 GLY A C 1
ATOM 927 O O . GLY A 1 124 ? -8.954 12.171 8.551 1.00 92.56 124 GLY A O 1
ATOM 928 N N . TYR A 1 125 ? -7.710 11.214 6.949 1.00 94.56 125 TYR A N 1
ATOM 929 C CA . TYR A 1 125 ? -6.440 11.296 7.666 1.00 94.56 125 TYR A CA 1
ATOM 930 C C . TYR A 1 125 ? -5.575 12.461 7.166 1.00 94.56 125 TYR A C 1
ATOM 932 O O . TYR A 1 125 ? -5.095 12.458 6.033 1.00 94.56 125 TYR A O 1
ATOM 940 N N . ASP A 1 126 ? -5.320 13.432 8.043 1.00 93.56 126 ASP A N 1
ATOM 941 C CA . ASP A 1 126 ? -4.479 14.615 7.798 1.00 93.56 126 ASP A CA 1
ATOM 942 C C . ASP A 1 126 ? -3.209 14.653 8.677 1.00 93.56 126 ASP A C 1
ATOM 944 O O . ASP A 1 126 ? -2.478 15.646 8.708 1.00 93.56 126 ASP A O 1
ATOM 948 N N . GLY A 1 127 ? -2.934 13.558 9.392 1.00 92.38 127 GLY A N 1
ATOM 949 C CA . GLY A 1 127 ? -1.799 13.433 10.300 1.00 92.38 127 GLY A CA 1
ATOM 950 C C . GLY A 1 127 ? -0.452 13.148 9.612 1.00 92.38 127 GLY A C 1
ATOM 951 O O . GLY A 1 127 ? -0.363 13.019 8.387 1.00 92.38 127 GLY A O 1
ATOM 952 N N . PRO A 1 128 ? 0.633 13.020 10.402 1.00 93.56 128 PRO A N 1
ATOM 953 C CA . PRO A 1 128 ? 1.960 12.677 9.887 1.00 93.56 128 PRO A CA 1
ATOM 954 C C . PRO A 1 128 ? 1.986 11.308 9.192 1.00 93.56 128 PRO A C 1
ATOM 956 O O . PRO A 1 128 ? 1.281 10.395 9.593 1.00 93.56 128 PRO A O 1
ATOM 959 N N . TRP A 1 129 ? 2.872 11.101 8.217 1.00 93.25 129 TRP A N 1
ATOM 960 C CA . TRP A 1 129 ? 3.010 9.805 7.514 1.00 93.25 129 TRP A CA 1
ATOM 961 C C . TRP A 1 129 ? 3.818 8.750 8.283 1.00 93.25 129 TRP A C 1
ATOM 963 O O . TRP A 1 129 ? 4.166 7.697 7.743 1.00 93.25 129 TRP A O 1
ATOM 973 N N . GLU A 1 130 ? 4.167 9.052 9.530 1.00 94.00 130 GLU A N 1
ATOM 974 C CA . GLU A 1 130 ? 4.997 8.233 10.402 1.00 94.00 130 GLU A CA 1
ATOM 975 C C . GLU A 1 130 ? 4.475 8.283 11.843 1.00 94.00 130 GLU A C 1
ATOM 977 O O . GLU A 1 130 ? 3.687 9.149 12.232 1.00 94.00 130 GLU A O 1
ATOM 982 N N . GLY A 1 131 ? 4.943 7.341 12.661 1.00 95.19 131 GLY A N 1
ATOM 983 C CA . GLY A 1 131 ? 4.600 7.264 14.076 1.00 95.19 131 GLY A CA 1
ATOM 984 C C . GLY A 1 131 ? 3.289 6.531 14.364 1.00 95.19 131 GLY A C 1
ATOM 985 O O . GLY A 1 131 ? 2.652 5.937 13.494 1.00 95.19 131 GLY A O 1
ATOM 986 N N . ALA A 1 132 ? 2.896 6.539 15.639 1.00 96.50 132 ALA A N 1
ATOM 987 C CA . ALA A 1 132 ? 1.812 5.695 16.143 1.00 96.50 132 ALA A CA 1
ATOM 988 C C . ALA A 1 132 ? 0.445 6.001 15.506 1.0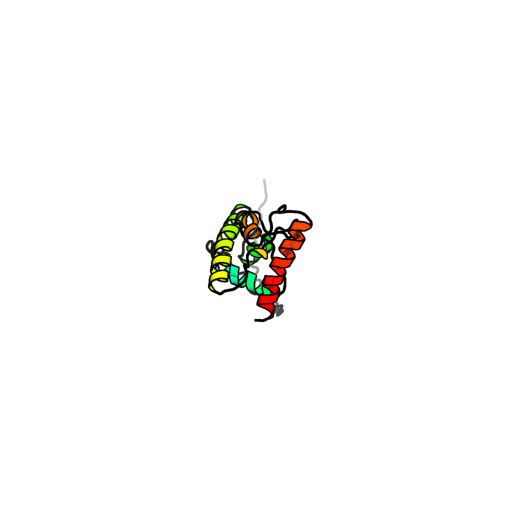0 96.50 132 ALA A C 1
ATOM 990 O O . ALA A 1 132 ? -0.345 5.081 15.292 1.00 96.50 132 ALA A O 1
ATOM 991 N N . ALA A 1 133 ? 0.176 7.272 15.186 1.00 96.00 133 ALA A N 1
ATOM 992 C CA . ALA A 1 133 ? -1.065 7.682 14.536 1.00 96.00 133 ALA A CA 1
ATOM 993 C C . ALA A 1 133 ? -1.164 7.117 13.112 1.00 96.00 133 ALA A C 1
ATOM 995 O O . ALA A 1 133 ? -2.178 6.506 12.784 1.00 96.00 133 ALA A O 1
ATOM 996 N N . ALA A 1 134 ? -0.096 7.251 12.318 1.00 96.75 134 ALA A N 1
ATOM 997 C CA . ALA A 1 134 ? -0.009 6.675 10.978 1.00 96.75 134 ALA A CA 1
ATOM 998 C C . ALA A 1 134 ? -0.161 5.154 11.031 1.00 96.75 134 ALA A C 1
ATOM 1000 O O . ALA A 1 134 ? -0.963 4.580 10.307 1.00 96.75 134 ALA A O 1
ATOM 1001 N N . ALA A 1 135 ? 0.548 4.499 11.954 1.00 97.25 135 ALA A N 1
ATOM 1002 C CA . ALA A 1 135 ? 0.481 3.052 12.109 1.00 97.25 135 ALA A CA 1
ATOM 1003 C C . ALA A 1 135 ? -0.922 2.557 12.479 1.00 97.25 135 ALA A C 1
ATOM 1005 O O . ALA A 1 135 ? -1.335 1.505 12.003 1.00 97.25 135 ALA A O 1
ATOM 1006 N N . ARG A 1 136 ? -1.663 3.286 13.322 1.00 97.38 136 ARG A N 1
ATOM 1007 C CA . ARG A 1 136 ? -3.055 2.939 13.635 1.00 97.38 136 ARG A CA 1
ATOM 1008 C C . ARG A 1 136 ? -3.952 3.083 12.410 1.00 97.38 136 ARG A C 1
ATOM 1010 O O . ARG A 1 136 ? -4.649 2.132 12.091 1.00 97.38 136 ARG A O 1
ATOM 1017 N N . PHE A 1 137 ? -3.869 4.220 11.726 1.00 97.44 137 PHE A N 1
ATOM 1018 C CA . PHE A 1 137 ? -4.652 4.479 10.522 1.00 97.44 137 PHE A CA 1
ATOM 1019 C C . PHE A 1 137 ? -4.399 3.420 9.438 1.00 97.44 137 PHE A C 1
ATOM 1021 O O . PHE A 1 137 ? -5.329 2.806 8.938 1.00 97.44 137 PHE A O 1
ATOM 1028 N N . ILE A 1 138 ? -3.134 3.110 9.146 1.00 97.75 138 ILE A N 1
ATOM 1029 C CA . ILE A 1 138 ? -2.789 2.071 8.166 1.00 97.75 138 ILE A CA 1
ATOM 1030 C C . ILE A 1 138 ? -3.306 0.694 8.581 1.00 97.75 138 ILE A C 1
ATOM 1032 O O . ILE A 1 138 ? -3.770 -0.045 7.720 1.00 97.75 138 ILE A O 1
ATOM 1036 N N . ARG A 1 139 ? -3.265 0.337 9.872 1.00 97.69 139 ARG A N 1
ATOM 1037 C CA . ARG A 1 139 ? -3.831 -0.941 10.332 1.00 97.69 139 ARG A CA 1
ATOM 1038 C C . ARG A 1 139 ? -5.330 -1.039 10.067 1.00 97.69 139 ARG A C 1
ATOM 1040 O O . ARG A 1 139 ? -5.777 -2.107 9.680 1.00 97.69 139 ARG A O 1
ATOM 1047 N N . GLU A 1 140 ? -6.082 0.043 10.254 1.00 97.31 140 GLU A N 1
ATOM 1048 C CA . GLU A 1 140 ? -7.521 0.079 9.953 1.00 97.31 140 GLU A CA 1
ATOM 1049 C C . GLU A 1 140 ? -7.771 -0.159 8.456 1.00 97.31 140 GLU A C 1
ATOM 1051 O O . GLU A 1 140 ? -8.592 -0.999 8.093 1.00 97.31 140 GLU A O 1
ATOM 1056 N N . GLN A 1 141 ? -6.980 0.478 7.587 1.00 97.62 141 GLN A N 1
ATOM 1057 C CA . GLN A 1 141 ? -7.098 0.291 6.138 1.00 97.62 141 GLN A CA 1
ATOM 1058 C C . GLN A 1 141 ? -6.689 -1.114 5.684 1.00 97.62 141 GLN A C 1
ATOM 1060 O O . GLN A 1 141 ? -7.360 -1.709 4.847 1.00 97.62 141 GLN A O 1
ATOM 1065 N N . GLN A 1 142 ? -5.613 -1.667 6.246 1.00 98.25 142 GLN A N 1
ATOM 1066 C CA . GLN A 1 142 ? -5.193 -3.041 5.960 1.00 98.25 142 GLN A CA 1
ATOM 1067 C C . GLN A 1 142 ? -6.239 -4.051 6.436 1.00 98.25 142 GLN A C 1
ATOM 1069 O O . GLN A 1 142 ? -6.533 -4.996 5.713 1.00 98.25 142 GLN A O 1
ATOM 1074 N N . GLN A 1 143 ? -6.844 -3.825 7.607 1.00 98.25 143 GLN A N 1
ATOM 1075 C CA . GLN A 1 143 ? -7.893 -4.698 8.123 1.00 98.25 143 GLN A CA 1
ATOM 1076 C C . GLN A 1 143 ? -9.113 -4.719 7.199 1.00 98.25 143 GLN A C 1
ATOM 1078 O O . GLN A 1 143 ? -9.604 -5.798 6.901 1.00 98.25 143 GLN A O 1
ATOM 10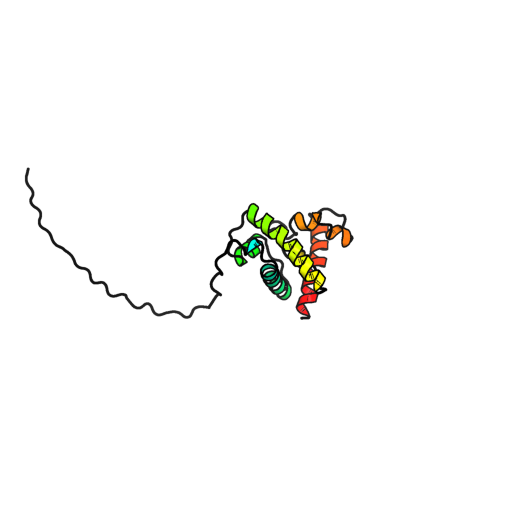83 N N . ALA A 1 144 ? -9.535 -3.569 6.664 1.00 97.25 144 ALA A N 1
ATOM 1084 C CA . ALA A 1 144 ? -10.635 -3.518 5.700 1.00 97.25 144 ALA A CA 1
ATOM 1085 C C . ALA A 1 144 ? -10.355 -4.351 4.434 1.00 97.25 144 ALA A C 1
ATOM 1087 O O . ALA A 1 144 ? -11.255 -5.003 3.908 1.00 97.25 144 ALA A O 1
ATOM 1088 N N . VAL A 1 145 ? -9.103 -4.363 3.961 1.00 98.12 145 VAL A N 1
ATOM 1089 C CA . VAL A 1 145 ? -8.688 -5.222 2.843 1.00 98.12 145 VAL A CA 1
ATOM 1090 C C . VAL A 1 145 ? -8.758 -6.697 3.238 1.00 98.12 145 VAL A C 1
ATOM 1092 O O . VAL A 1 145 ? -9.300 -7.504 2.489 1.00 98.12 145 VAL A O 1
ATOM 1095 N N . PHE A 1 146 ? -8.231 -7.061 4.407 1.00 98.38 146 PHE A N 1
ATOM 1096 C CA . PHE A 1 146 ? -8.236 -8.450 4.872 1.00 98.38 146 PHE A CA 1
ATOM 1097 C C . PHE A 1 146 ? -9.650 -8.985 5.093 1.00 98.38 146 PHE A C 1
ATOM 1099 O O . PHE A 1 146 ? -9.950 -10.086 4.643 1.00 98.38 146 PHE A O 1
ATOM 1106 N N . ASP A 1 147 ? -10.522 -8.197 5.722 1.00 98.00 147 ASP A N 1
ATOM 1107 C CA . ASP A 1 147 ? -11.913 -8.570 5.980 1.00 98.00 147 ASP A CA 1
ATOM 1108 C C . ASP A 1 147 ? -12.654 -8.846 4.664 1.00 98.00 147 ASP A C 1
ATOM 1110 O O . ASP A 1 147 ? -13.304 -9.880 4.535 1.00 98.00 147 ASP A O 1
ATOM 1114 N N . PHE A 1 148 ? -12.471 -7.992 3.648 1.00 97.38 148 PHE A N 1
ATOM 1115 C CA . PHE A 1 148 ? -13.067 -8.196 2.324 1.00 97.38 148 PHE A CA 1
ATOM 1116 C C . PHE A 1 148 ? -12.654 -9.533 1.694 1.00 97.38 148 PHE A C 1
ATOM 1118 O O . PHE A 1 148 ? -13.493 -10.247 1.156 1.00 97.38 148 PHE A O 1
ATOM 1125 N N . TRP A 1 149 ? -11.366 -9.891 1.749 1.00 95.94 149 TRP A N 1
ATOM 1126 C CA . TRP A 1 149 ? -10.857 -11.106 1.101 1.00 95.94 149 TRP A CA 1
ATOM 1127 C C . TRP A 1 149 ? -11.011 -12.380 1.938 1.00 95.94 149 TRP A C 1
ATOM 1129 O O . TRP A 1 149 ? -10.931 -13.470 1.375 1.00 95.94 149 TRP A O 1
ATOM 1139 N N . ALA A 1 150 ? -11.244 -12.268 3.247 1.00 92.62 150 ALA A N 1
ATOM 1140 C CA . ALA A 1 150 ? -11.547 -13.404 4.116 1.00 92.62 150 ALA A CA 1
ATOM 1141 C C . ALA A 1 150 ? -12.965 -13.963 3.894 1.00 92.62 150 ALA A C 1
ATOM 1143 O O . ALA A 1 150 ? -13.225 -15.124 4.209 1.00 92.62 150 ALA A O 1
ATOM 1144 N N . GLU A 1 151 ? -13.876 -13.144 3.364 1.00 87.12 151 GLU A N 1
ATOM 1145 C CA . GLU A 1 151 ? -15.270 -13.513 3.089 1.00 87.12 151 GLU A CA 1
ATOM 1146 C C . GLU A 1 151 ? -15.483 -14.144 1.695 1.00 87.12 151 GLU A C 1
ATOM 1148 O O . GLU A 1 151 ? -16.603 -14.555 1.379 1.00 87.12 151 GLU A O 1
ATOM 1153 N N . GLN A 1 152 ? -14.426 -14.247 0.876 1.00 78.38 152 GLN A N 1
ATOM 1154 C CA . GLN A 1 152 ? -14.476 -14.610 -0.552 1.00 78.38 152 GLN A CA 1
ATOM 1155 C C . GLN A 1 152 ? -13.951 -16.014 -0.872 1.00 78.38 152 GLN A C 1
ATOM 1157 O O . GLN A 1 152 ? -13.034 -16.505 -0.178 1.00 78.38 152 GLN A O 1
#

Foldseek 3Di:
DDDDDDDDDDDDDDDDDDDDDDPPDPPPDQDAADPCLLQPLVVLLVVLLVCLQVLAAAELQRSCVSNNDGDDPVSSVSNLVNLVVNQVVCVVVVAARSQLSYAHPPARGHPPSVVVVCVCVVVVHPDDCDDDVVVVSSSVSSVSNSVVSNVD

Radius of gyration: 25.23 Å; chains: 1; bounding box: 88×58×38 Å

Secondary structure (DSSP, 8-state):
--------------PPP-----------------TTGGG-HHHHHHHHHHHHHTT--EEHHHHHHHTT----HHHHHHHHHHHHHHHHHHHHTTPPPSGGGEE-TTTSPBPHHHHHTSHHHHTT--S-SSHHHHHHHHHHHHHHHHHHHHT-

pLDDT: mean 83.43, std 21.23, range [35.19, 98.44]

Sequence (152 aa):
MTIISRVPRASFRGRPKSVALDPGLEGAAPVPADAGALGDAPRIRAILTEAAREGRSVSYSELLGDLGFRFTRPKMRAVCKTLEEVDRLAALDGEPDLAVLVVRESDRLPGQGWWVGGTALLLGYDGPWEGAAAARFIREQQQAVFDFWAEQ